Protein AF-A0A976CT22-F1 (afdb_monomer)

pLDDT: mean 77.93, std 10.49, range [54.28, 94.19]

Sequence (59 aa):
IPKEIRKSMNLQPGQRLQLKEVDGKIEISPILTPDQFLGYLKKRANVPFVREKTDRPLP

Mean predicted aligned error: 11.07 Å

Radius of gyration: 17.01 Å; Cα contacts (8 Å, |Δi|>4): 31; chains: 1; bounding box: 39×30×50 Å

Secondary structure (DSSP, 8-state):
--HHHHHHTTPPTT--EEEEEETTEEEEEE---HHHHHHHHHHHS-------SSPPPP-

Structure (mmCIF, N/CA/C/O backbone):
data_AF-A0A976CT22-F1
#
_entry.id   AF-A0A976CT22-F1
#
loop_
_atom_site.group_PDB
_atom_site.id
_atom_site.type_symbol
_atom_site.label_atom_id
_atom_site.label_alt_id
_atom_site.label_comp_id
_atom_site.label_asym_id
_atom_site.label_entity_id
_atom_site.label_seq_id
_atom_site.pdbx_PDB_ins_code
_atom_site.Cartn_x
_atom_site.Cartn_y
_atom_site.Cartn_z
_atom_site.occupancy
_atom_site.B_iso_or_equiv
_atom_site.auth_seq_id
_atom_site.auth_comp_id
_atom_site.auth_asym_id
_atom_site.auth_atom_id
_atom_site.pdbx_PDB_model_num
ATOM 1 N N . ILE A 1 1 ? -7.272 4.936 9.717 1.00 77.88 1 ILE A N 1
ATOM 2 C CA . ILE A 1 1 ? -6.627 3.659 9.310 1.00 77.88 1 ILE A CA 1
ATOM 3 C C . ILE A 1 1 ? -5.837 3.090 10.495 1.00 77.88 1 ILE A C 1
ATOM 5 O O . ILE A 1 1 ? -4.931 3.777 10.976 1.00 77.88 1 ILE A O 1
ATOM 9 N N . PRO A 1 2 ? -6.180 1.886 10.991 1.00 86.69 2 PRO A N 1
ATOM 10 C CA . PRO A 1 2 ? -5.442 1.186 12.047 1.00 86.69 2 PRO A CA 1
ATOM 11 C C . PRO A 1 2 ? -3.925 1.143 11.802 1.00 86.69 2 PRO A C 1
ATOM 13 O O . PRO A 1 2 ? -3.465 1.147 10.657 1.00 86.69 2 PRO A O 1
ATOM 16 N N . LYS A 1 3 ? -3.125 1.126 12.878 1.00 84.75 3 LYS A N 1
ATOM 17 C CA . LYS A 1 3 ? -1.648 1.133 12.785 1.00 84.75 3 LYS A CA 1
ATOM 18 C C . LYS A 1 3 ? -1.115 -0.061 11.987 1.00 84.75 3 LYS A C 1
ATOM 20 O O . LYS A 1 3 ? -0.200 0.110 11.189 1.00 84.75 3 LYS A O 1
ATOM 25 N N . GLU A 1 4 ? -1.708 -1.232 12.174 1.00 85.88 4 GLU A N 1
ATOM 26 C CA . GLU A 1 4 ? -1.325 -2.478 11.500 1.00 85.88 4 GLU A CA 1
ATOM 27 C C . GLU A 1 4 ? -1.528 -2.395 9.986 1.00 85.88 4 GLU A C 1
ATOM 29 O O . GLU A 1 4 ? -0.610 -2.683 9.220 1.00 85.88 4 GLU A O 1
ATOM 34 N N . ILE A 1 5 ? -2.684 -1.884 9.549 1.00 81.62 5 ILE A N 1
ATOM 35 C CA . ILE A 1 5 ? -2.986 -1.692 8.126 1.00 81.62 5 ILE A CA 1
ATOM 36 C C . ILE A 1 5 ? -2.001 -0.694 7.505 1.00 81.62 5 ILE A C 1
ATOM 38 O O . ILE A 1 5 ? -1.401 -0.997 6.475 1.00 81.62 5 ILE A O 1
ATOM 42 N N . ARG A 1 6 ? -1.739 0.442 8.174 1.00 84.00 6 ARG A N 1
ATOM 43 C CA . ARG A 1 6 ? -0.741 1.425 7.710 1.00 84.00 6 ARG A CA 1
ATOM 44 C C . ARG A 1 6 ? 0.645 0.811 7.532 1.00 84.00 6 ARG A C 1
ATOM 46 O O . ARG A 1 6 ? 1.265 1.045 6.502 1.00 84.00 6 ARG A O 1
ATOM 53 N N . LYS A 1 7 ? 1.109 0.009 8.497 1.00 82.00 7 LYS A N 1
ATOM 54 C CA . LYS A 1 7 ? 2.407 -0.679 8.415 1.00 82.00 7 LYS A CA 1
ATOM 55 C C . LYS A 1 7 ? 2.437 -1.695 7.279 1.00 82.00 7 LYS A C 1
ATOM 57 O O . LYS A 1 7 ? 3.367 -1.673 6.482 1.00 82.00 7 LYS A O 1
ATOM 62 N N . SER A 1 8 ? 1.411 -2.541 7.171 1.00 77.44 8 SER A N 1
ATOM 63 C CA . SER A 1 8 ? 1.354 -3.574 6.133 1.00 77.44 8 SER A CA 1
ATOM 64 C C . SER A 1 8 ? 1.394 -2.970 4.727 1.00 77.44 8 SER A C 1
ATOM 66 O O . SER A 1 8 ? 2.049 -3.520 3.843 1.00 77.44 8 SER A O 1
ATOM 68 N N . MET A 1 9 ? 0.726 -1.832 4.520 1.00 72.56 9 MET A N 1
ATOM 69 C CA . MET A 1 9 ? 0.637 -1.112 3.246 1.00 72.56 9 MET A CA 1
ATOM 70 C C . MET A 1 9 ? 1.736 -0.054 3.061 1.00 72.56 9 MET A C 1
ATOM 72 O O . MET A 1 9 ? 1.749 0.626 2.039 1.00 72.56 9 MET A O 1
ATOM 76 N N . ASN A 1 10 ? 2.651 0.087 4.028 1.00 77.19 10 ASN A N 1
ATOM 77 C CA . ASN A 1 10 ? 3.709 1.101 4.051 1.00 77.19 10 ASN A CA 1
ATOM 78 C C . ASN A 1 10 ? 3.201 2.545 3.831 1.00 77.19 10 ASN A C 1
ATOM 80 O O . ASN A 1 10 ? 3.848 3.343 3.152 1.00 77.19 10 ASN A O 1
ATOM 84 N N . LEU A 1 11 ? 2.033 2.875 4.391 1.00 82.06 11 LEU A N 1
ATOM 85 C CA . LEU A 1 11 ? 1.408 4.190 4.236 1.00 82.06 11 LEU A CA 1
ATOM 86 C C . LEU A 1 11 ? 2.133 5.244 5.077 1.00 82.06 11 LEU A C 1
ATOM 88 O O . LEU A 1 11 ? 2.220 5.108 6.301 1.00 82.06 11 LEU A O 1
ATOM 92 N N . GLN A 1 12 ? 2.588 6.315 4.430 1.00 83.00 12 GLN A N 1
ATOM 93 C CA . GLN A 1 12 ? 3.246 7.445 5.086 1.00 83.00 12 GLN A CA 1
ATOM 94 C C . GLN A 1 12 ? 2.246 8.568 5.416 1.00 83.00 12 GLN A C 1
ATOM 96 O O . GLN A 1 12 ? 1.284 8.780 4.671 1.00 83.00 12 GLN A O 1
ATOM 101 N N . PRO A 1 13 ? 2.433 9.314 6.521 1.00 83.44 13 PRO A N 1
ATOM 102 C CA . PRO A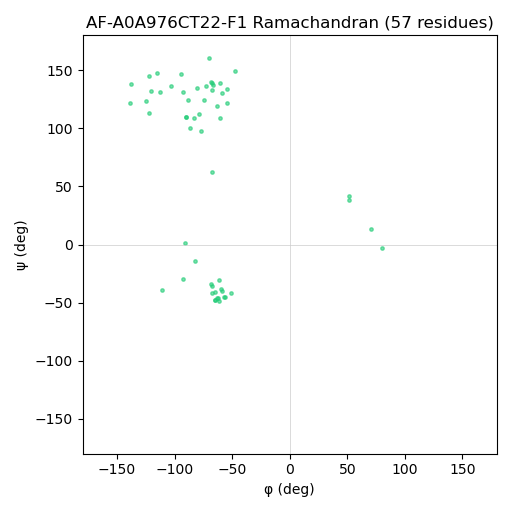 1 13 ? 1.660 10.527 6.777 1.00 83.44 13 PRO A CA 1
ATOM 103 C C . PRO A 1 13 ? 1.765 11.511 5.600 1.00 83.44 13 PRO A C 1
ATOM 105 O O . PRO A 1 13 ? 2.851 11.736 5.078 1.00 83.44 13 PRO A O 1
ATOM 108 N N . GLY A 1 14 ? 0.636 12.079 5.164 1.00 86.38 14 GLY A N 1
ATOM 109 C CA . GLY A 1 14 ? 0.584 12.992 4.013 1.00 86.38 14 GLY A CA 1
ATOM 110 C C . GLY A 1 14 ? 0.578 12.311 2.636 1.00 86.38 14 GLY A C 1
ATOM 111 O O . GLY A 1 14 ? 0.447 12.993 1.622 1.00 86.38 14 GLY A O 1
ATOM 112 N N . GLN A 1 15 ? 0.672 10.978 2.574 1.00 85.00 15 GLN A N 1
ATOM 113 C CA . GLN A 1 15 ? 0.580 10.238 1.317 1.00 85.00 15 GLN A CA 1
ATOM 114 C C . GLN A 1 15 ? -0.821 10.348 0.704 1.00 85.00 15 GLN A C 1
ATOM 116 O O . GLN A 1 15 ? -1.835 10.215 1.393 1.00 85.00 15 GLN A O 1
ATOM 121 N N . ARG A 1 16 ? -0.876 10.553 -0.617 1.00 88.25 16 ARG A N 1
ATOM 122 C CA . ARG A 1 16 ? -2.135 10.604 -1.364 1.00 88.25 16 ARG A CA 1
ATOM 123 C C . ARG A 1 16 ? -2.752 9.211 -1.499 1.00 88.25 16 ARG A C 1
ATOM 125 O O . ARG A 1 16 ? -2.064 8.239 -1.812 1.00 88.25 16 ARG A O 1
ATOM 132 N N . LEU A 1 17 ? -4.062 9.141 -1.295 1.00 89.00 17 LEU A N 1
ATOM 133 C CA . LEU A 1 17 ? -4.862 7.926 -1.397 1.00 89.00 17 LEU A CA 1
ATOM 134 C C . LEU A 1 17 ? -5.969 8.139 -2.428 1.00 89.00 17 LEU A C 1
ATOM 136 O O . LEU A 1 17 ? -6.528 9.230 -2.530 1.00 89.00 17 LEU A O 1
ATOM 140 N N . GLN A 1 18 ? -6.293 7.083 -3.158 1.00 89.25 18 GLN A N 1
ATOM 141 C CA . GLN A 1 18 ? -7.505 6.966 -3.943 1.00 89.25 18 GLN A CA 1
ATOM 142 C C . GLN A 1 18 ? -8.573 6.291 -3.083 1.00 89.25 18 GLN A C 1
ATOM 144 O O . GLN A 1 18 ? -8.314 5.268 -2.446 1.00 89.25 18 GLN A O 1
ATOM 149 N N . LEU A 1 19 ? -9.761 6.888 -3.063 1.00 89.94 19 LEU A N 1
ATOM 150 C CA . LEU A 1 19 ? -10.944 6.348 -2.408 1.00 89.94 19 LEU A CA 1
ATOM 151 C C . LEU A 1 19 ? -11.951 5.983 -3.493 1.00 89.94 19 LEU A C 1
ATOM 153 O O . LEU A 1 19 ? -12.207 6.794 -4.385 1.00 89.94 19 LEU A O 1
ATOM 157 N N . LYS A 1 20 ? -12.506 4.778 -3.422 1.00 93.00 20 LYS A N 1
ATOM 158 C CA . LYS A 1 20 ? -13.541 4.318 -4.347 1.00 93.00 20 LYS A CA 1
ATOM 159 C C . LYS A 1 20 ? -14.611 3.566 -3.575 1.00 93.00 20 LYS A C 1
ATOM 161 O O . LYS A 1 20 ? -14.289 2.777 -2.696 1.00 93.00 20 LYS A O 1
ATOM 166 N N . GLU A 1 21 ? -15.871 3.806 -3.904 1.00 94.19 21 GLU A N 1
ATOM 167 C CA . GLU A 1 21 ? -16.963 2.969 -3.419 1.00 94.19 21 GLU A CA 1
ATOM 168 C C . GLU A 1 21 ? -17.172 1.806 -4.396 1.00 94.19 21 GLU A C 1
ATOM 170 O O . GLU A 1 21 ? -17.333 2.020 -5.600 1.00 94.19 21 GLU A O 1
ATOM 175 N N . VAL A 1 22 ? -17.107 0.578 -3.887 1.00 92.38 22 VAL A N 1
ATOM 176 C CA . VAL A 1 22 ? -17.304 -0.664 -4.644 1.00 92.38 22 VAL A CA 1
ATOM 177 C C . VAL A 1 22 ? -18.129 -1.608 -3.777 1.00 92.38 2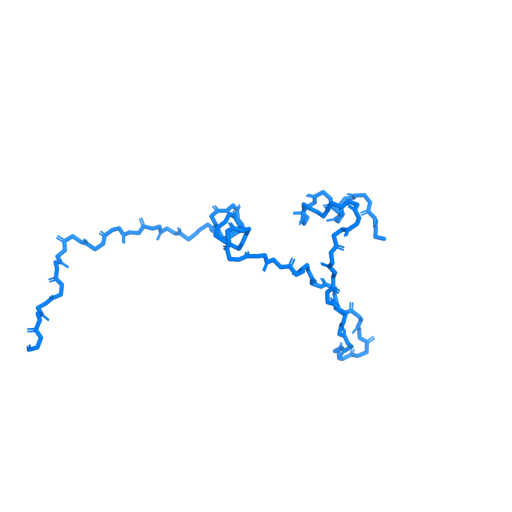2 VAL A C 1
ATOM 179 O O . VAL A 1 22 ? -17.741 -1.908 -2.650 1.00 92.38 22 VAL A O 1
ATOM 182 N N . ASP A 1 23 ? -19.285 -2.046 -4.277 1.00 90.31 23 ASP A N 1
ATOM 183 C CA . ASP A 1 23 ? -20.186 -2.992 -3.600 1.00 90.31 23 ASP A CA 1
ATOM 184 C C . ASP A 1 23 ? -20.543 -2.596 -2.152 1.00 90.31 23 ASP A C 1
ATOM 186 O O . ASP A 1 23 ? -20.532 -3.419 -1.233 1.00 90.31 23 ASP A O 1
ATOM 190 N N . GLY A 1 24 ? -20.807 -1.302 -1.928 1.00 93.38 24 GLY A N 1
ATOM 191 C CA . GLY A 1 24 ? -21.126 -0.748 -0.605 1.00 93.38 24 GLY A CA 1
ATOM 192 C C . GLY A 1 24 ? -19.940 -0.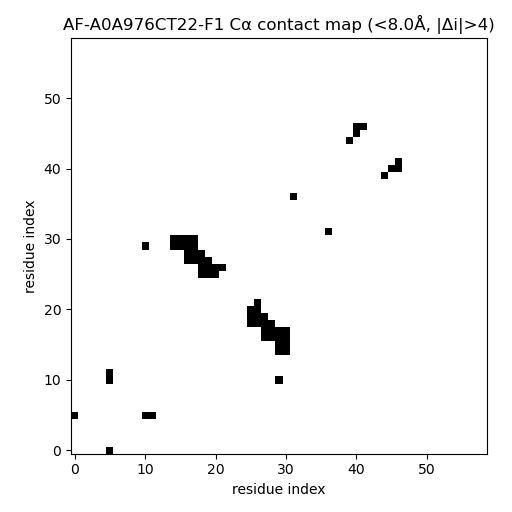704 0.366 1.00 93.38 24 GLY A C 1
ATOM 193 O O . GLY A 1 24 ? -20.125 -0.507 1.568 1.00 93.38 24 GLY A O 1
ATOM 194 N N . LYS A 1 25 ? -18.713 -0.904 -0.129 1.00 90.75 25 LYS A N 1
ATOM 195 C CA . LYS A 1 25 ? -17.465 -0.809 0.635 1.00 90.75 25 LYS A CA 1
ATOM 196 C C . LYS A 1 25 ? -16.618 0.343 0.119 1.00 90.75 25 LYS A C 1
ATOM 198 O O . LYS A 1 25 ? -16.590 0.631 -1.073 1.00 90.75 25 LYS A O 1
ATOM 203 N N . ILE A 1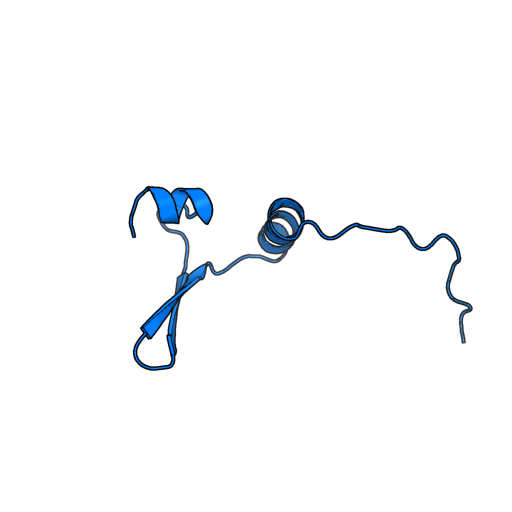 26 ? -15.871 0.964 1.026 1.00 89.25 26 ILE A N 1
ATOM 204 C CA . ILE A 1 26 ? -14.860 1.957 0.665 1.00 89.25 26 ILE A CA 1
ATOM 205 C C . ILE A 1 26 ? -13.534 1.228 0.456 1.00 89.25 26 ILE A C 1
ATOM 207 O O . ILE A 1 26 ? -12.909 0.757 1.410 1.00 89.25 26 ILE A O 1
ATOM 211 N N . GLU A 1 27 ? -13.093 1.157 -0.793 1.00 88.94 27 GLU A N 1
ATOM 212 C CA . GLU A 1 27 ? -11.740 0.764 -1.149 1.00 88.94 27 GLU A CA 1
ATOM 213 C C . GLU A 1 27 ? -10.786 1.947 -0.988 1.00 88.94 27 GLU A C 1
ATOM 215 O O . GLU A 1 27 ? -11.063 3.074 -1.410 1.00 88.94 27 GLU A O 1
ATOM 220 N N . ILE A 1 28 ? -9.640 1.674 -0.365 1.00 86.25 28 ILE A N 1
ATOM 221 C CA . ILE A 1 28 ? -8.583 2.652 -0.124 1.00 86.25 28 ILE A CA 1
ATOM 222 C C . ILE A 1 28 ? -7.305 2.128 -0.771 1.00 86.25 28 ILE A C 1
ATOM 224 O O . ILE A 1 28 ? -6.729 1.139 -0.310 1.00 86.25 28 ILE A O 1
ATOM 228 N N . SER A 1 29 ? -6.828 2.816 -1.803 1.00 85.50 29 SER A N 1
ATOM 229 C CA . SER A 1 29 ? -5.610 2.445 -2.528 1.00 85.50 29 SER A CA 1
ATOM 230 C C . SER A 1 29 ? -4.584 3.577 -2.463 1.00 85.50 29 SER A C 1
ATOM 232 O O . SER A 1 29 ? -4.934 4.731 -2.698 1.00 85.50 29 SER A O 1
ATOM 234 N N . PRO A 1 30 ? -3.308 3.311 -2.138 1.00 85.00 30 PRO A N 1
ATOM 235 C CA . PRO A 1 30 ? -2.282 4.340 -2.212 1.00 85.00 30 PRO A CA 1
ATOM 236 C C . PRO A 1 30 ? -2.030 4.741 -3.664 1.00 85.00 30 PRO A C 1
ATOM 238 O O . PRO A 1 30 ? -1.933 3.884 -4.540 1.00 85.00 30 PRO A O 1
ATOM 241 N N . ILE A 1 31 ? -1.866 6.041 -3.908 1.00 85.88 31 ILE A N 1
ATOM 242 C CA . ILE A 1 31 ? -1.362 6.520 -5.196 1.00 85.88 31 ILE A CA 1
ATOM 243 C C . ILE A 1 31 ? 0.153 6.326 -5.169 1.00 85.88 31 ILE A C 1
ATOM 245 O O . ILE A 1 31 ? 0.853 6.953 -4.371 1.00 85.88 31 ILE A O 1
ATOM 249 N N . LEU A 1 32 ? 0.635 5.406 -6.000 1.00 81.56 32 LEU A N 1
ATOM 250 C CA . LEU A 1 32 ? 2.045 5.045 -6.092 1.00 81.56 32 LEU A CA 1
ATOM 251 C C . LEU A 1 32 ? 2.659 5.692 -7.333 1.00 81.56 32 LEU A C 1
ATOM 253 O O . LEU A 1 32 ? 2.068 5.657 -8.412 1.00 81.56 32 LEU A O 1
ATOM 257 N N . THR A 1 33 ? 3.860 6.251 -7.195 1.00 81.06 33 THR A N 1
ATOM 258 C CA . THR A 1 33 ? 4.688 6.578 -8.364 1.00 81.06 33 THR A CA 1
ATOM 259 C C . THR A 1 33 ? 5.196 5.288 -9.024 1.00 81.06 33 THR A C 1
ATOM 261 O O . THR A 1 33 ? 5.242 4.246 -8.360 1.00 81.06 33 THR A O 1
ATOM 264 N N . PRO A 1 34 ? 5.622 5.317 -10.301 1.00 78.88 34 PRO A N 1
ATOM 265 C CA . PRO A 1 34 ? 6.203 4.144 -10.959 1.00 78.88 34 PRO A CA 1
ATOM 266 C C . PRO A 1 34 ? 7.333 3.478 -10.151 1.00 78.88 34 PRO A C 1
ATOM 268 O O . PRO A 1 34 ? 7.342 2.256 -9.995 1.00 78.88 34 PRO A O 1
ATOM 271 N N . ASP A 1 35 ? 8.220 4.268 -9.537 1.00 77.06 35 ASP A N 1
ATOM 272 C CA . ASP A 1 35 ? 9.320 3.759 -8.700 1.00 77.06 35 ASP A CA 1
ATOM 273 C C . ASP A 1 35 ? 8.823 3.040 -7.438 1.00 77.06 35 ASP A C 1
ATOM 275 O O . ASP A 1 35 ? 9.323 1.978 -7.052 1.00 77.06 35 ASP A O 1
ATOM 279 N N . GLN A 1 36 ? 7.791 3.594 -6.797 1.00 73.94 36 GLN A N 1
ATOM 280 C CA . GLN A 1 36 ? 7.158 2.986 -5.628 1.00 73.94 36 GLN A CA 1
ATOM 281 C C . GLN A 1 36 ? 6.402 1.708 -6.001 1.00 73.94 36 GLN A C 1
ATOM 283 O O . GLN A 1 36 ? 6.389 0.752 -5.223 1.00 73.94 36 GLN A O 1
ATOM 288 N N . PHE A 1 37 ? 5.814 1.669 -7.197 1.00 75.19 37 PHE A N 1
ATOM 289 C CA . PHE A 1 37 ? 5.117 0.502 -7.724 1.00 75.19 37 PHE A CA 1
ATOM 290 C C . PHE A 1 37 ? 6.081 -0.660 -8.004 1.00 75.19 37 PHE A C 1
ATOM 292 O O . PHE A 1 37 ? 5.813 -1.794 -7.607 1.00 75.19 37 PHE A O 1
ATOM 299 N N . LEU A 1 38 ? 7.256 -0.377 -8.577 1.00 67.94 38 LEU A N 1
ATOM 300 C CA . LEU A 1 38 ? 8.345 -1.348 -8.745 1.00 67.94 38 LEU A CA 1
ATOM 301 C C . LEU A 1 38 ? 8.773 -1.973 -7.408 1.00 67.94 38 LEU A C 1
ATOM 303 O O . LEU A 1 38 ? 8.924 -3.193 -7.306 1.00 67.94 38 LEU A O 1
ATOM 307 N N . GLY A 1 39 ? 8.934 -1.153 -6.365 1.00 64.94 39 GLY A N 1
ATOM 308 C CA . GLY A 1 39 ? 9.247 -1.627 -5.015 1.00 64.94 39 GLY A CA 1
ATOM 309 C C . GLY A 1 39 ? 8.108 -2.426 -4.370 1.00 64.94 39 GLY A C 1
ATOM 310 O O . GLY A 1 39 ? 8.366 -3.401 -3.663 1.00 64.94 39 GLY A O 1
ATOM 311 N N . TYR A 1 40 ? 6.857 -2.042 -4.633 1.00 67.06 40 TYR A N 1
ATOM 312 C CA . TYR A 1 40 ? 5.659 -2.731 -4.152 1.00 67.06 40 TYR A CA 1
ATOM 313 C C . TYR A 1 40 ? 5.537 -4.140 -4.746 1.00 67.06 40 TYR A C 1
ATOM 315 O O . TYR A 1 40 ? 5.357 -5.104 -3.999 1.00 67.06 40 TYR A O 1
ATOM 323 N N . LEU A 1 41 ? 5.716 -4.275 -6.065 1.00 62.50 41 LEU A N 1
ATOM 324 C CA . LEU A 1 41 ? 5.679 -5.566 -6.752 1.00 62.50 41 LEU A CA 1
ATOM 325 C C . LEU A 1 41 ? 6.773 -6.499 -6.238 1.00 62.50 41 LEU A C 1
ATOM 327 O O . LEU A 1 41 ? 6.456 -7.607 -5.833 1.00 62.50 41 LEU A O 1
ATOM 331 N N . LYS A 1 42 ? 8.024 -6.034 -6.141 1.00 61.41 42 LYS A N 1
ATOM 332 C CA . LYS A 1 42 ? 9.143 -6.863 -5.655 1.00 61.41 42 LYS A CA 1
ATOM 333 C C . LYS A 1 42 ? 8.966 -7.366 -4.218 1.00 61.41 42 LYS A C 1
ATOM 335 O O . LYS A 1 42 ? 9.507 -8.411 -3.879 1.00 61.41 42 LYS A O 1
ATOM 340 N N . LYS A 1 43 ? 8.272 -6.609 -3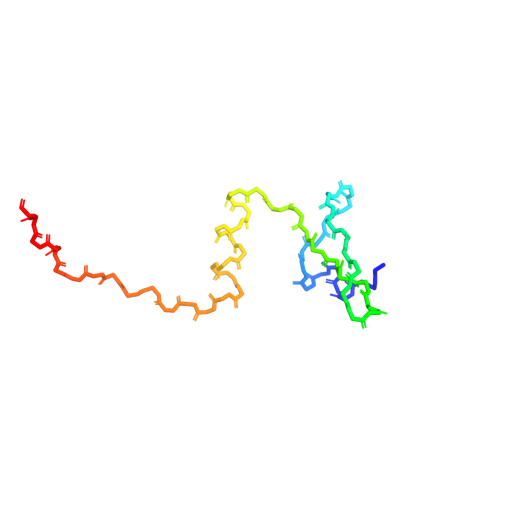.359 1.00 58.84 43 LYS A N 1
ATOM 341 C CA . LYS A 1 43 ? 8.125 -6.939 -1.929 1.00 58.84 43 LYS A CA 1
ATOM 342 C C . LYS A 1 43 ? 6.873 -7.746 -1.595 1.00 58.84 43 LYS A C 1
ATOM 344 O O . LYS A 1 43 ? 6.888 -8.465 -0.603 1.00 58.84 43 LYS A O 1
ATOM 349 N N . ARG A 1 44 ? 5.782 -7.59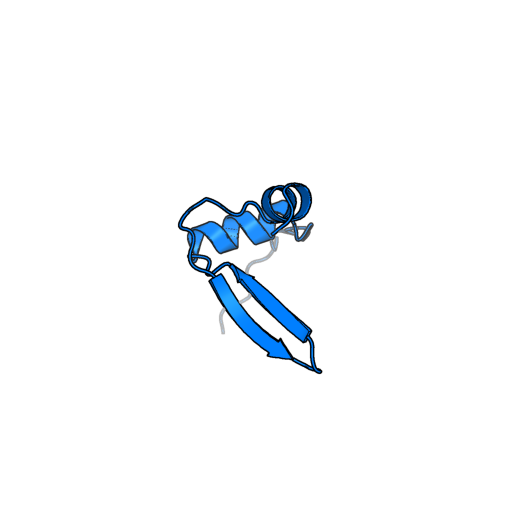3 -2.352 1.00 54.28 44 ARG A N 1
ATOM 350 C CA . ARG A 1 44 ? 4.500 -8.264 -2.057 1.00 54.28 44 ARG A CA 1
ATOM 351 C C . ARG A 1 44 ? 4.131 -9.342 -3.051 1.00 54.28 44 ARG A C 1
ATOM 353 O O . ARG A 1 44 ? 3.586 -10.367 -2.656 1.00 54.28 44 ARG A O 1
ATOM 360 N N . ALA A 1 45 ? 4.385 -9.103 -4.327 1.00 57.75 45 ALA A N 1
ATOM 361 C CA . ALA A 1 45 ? 4.166 -10.108 -5.335 1.00 57.75 45 ALA A CA 1
ATOM 362 C C . ALA A 1 45 ? 5.468 -10.910 -5.364 1.00 57.75 45 ALA A C 1
ATOM 364 O O . ALA A 1 45 ? 6.476 -10.449 -5.890 1.00 57.75 45 ALA A O 1
ATOM 365 N N . ASN A 1 46 ? 5.488 -12.073 -4.712 1.00 55.00 46 ASN A N 1
ATOM 366 C CA . ASN A 1 46 ? 6.596 -13.021 -4.807 1.00 55.00 46 ASN A CA 1
ATOM 367 C C . ASN A 1 46 ? 6.632 -13.591 -6.237 1.00 55.00 46 ASN A C 1
ATOM 369 O O . ASN A 1 46 ? 6.335 -14.759 -6.459 1.00 55.00 46 ASN A O 1
ATOM 373 N N . VAL A 1 47 ? 6.854 -12.720 -7.221 1.00 59.91 47 VAL A N 1
ATOM 374 C CA . VAL A 1 47 ? 6.846 -13.034 -8.639 1.00 59.91 47 VAL A CA 1
ATOM 375 C C . VAL A 1 47 ? 8.228 -13.589 -8.921 1.00 59.91 47 VAL A C 1
ATOM 377 O O . VAL A 1 47 ? 9.198 -12.825 -8.868 1.00 59.91 47 VAL A O 1
ATOM 380 N N . PRO A 1 48 ? 8.355 -14.899 -9.177 1.00 62.91 48 PRO A N 1
ATOM 381 C CA . PRO A 1 48 ? 9.629 -15.461 -9.568 1.00 62.91 48 PRO A CA 1
ATOM 382 C C . PRO A 1 48 ? 10.052 -14.787 -10.873 1.00 62.91 48 PRO A C 1
ATOM 384 O O . PRO A 1 48 ? 9.453 -14.990 -11.927 1.00 62.91 48 PRO A O 1
ATOM 387 N N . PHE A 1 49 ? 11.071 -13.935 -10.793 1.00 67.69 49 PHE A N 1
ATOM 388 C CA . PHE A 1 49 ? 11.681 -13.355 -11.976 1.00 67.69 49 PHE A CA 1
ATOM 389 C C . PHE A 1 49 ? 12.590 -14.411 -12.603 1.00 67.69 49 PHE A C 1
ATOM 391 O O . PHE A 1 49 ? 13.723 -14.617 -12.164 1.00 67.69 49 PHE A O 1
ATOM 398 N N . VAL A 1 50 ? 12.081 -15.105 -13.618 1.00 73.62 50 VAL A N 1
ATOM 399 C CA . VAL A 1 50 ? 12.890 -15.984 -14.463 1.00 73.62 50 VAL A CA 1
ATOM 400 C C . VAL A 1 50 ? 13.400 -15.144 -15.623 1.00 73.62 50 VAL A C 1
ATOM 402 O O . VAL A 1 50 ? 12.630 -14.719 -16.480 1.00 73.62 50 VAL A O 1
ATOM 405 N N . ARG A 1 51 ? 14.706 -14.872 -15.635 1.00 70.50 51 ARG A N 1
ATOM 406 C CA . ARG A 1 51 ? 15.356 -14.214 -16.771 1.00 70.50 51 ARG A CA 1
ATOM 407 C C . ARG A 1 51 ? 15.224 -15.135 -17.988 1.00 70.50 51 ARG A C 1
ATOM 409 O O . ARG A 1 51 ? 15.701 -16.269 -17.930 1.00 70.50 51 ARG A O 1
ATOM 416 N N . GLU A 1 52 ? 14.569 -14.671 -19.055 1.00 73.81 52 GLU A N 1
ATOM 417 C CA . GLU A 1 52 ? 14.553 -15.381 -20.342 1.00 73.81 52 GLU A CA 1
ATOM 418 C C . GLU A 1 52 ? 16.012 -15.627 -20.764 1.00 73.81 52 GLU A C 1
ATOM 420 O O . GLU A 1 52 ? 16.819 -14.698 -20.808 1.00 73.81 52 GLU A O 1
ATOM 425 N N . L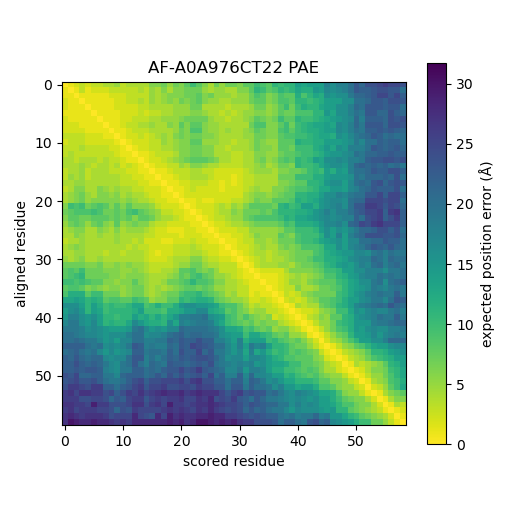YS A 1 53 ? 16.384 -16.900 -20.961 1.00 74.12 53 LYS A N 1
ATOM 426 C CA . LYS A 1 53 ? 17.758 -17.306 -21.320 1.00 74.12 53 LYS A CA 1
ATOM 427 C C . LYS A 1 53 ? 18.041 -17.178 -22.817 1.00 74.12 53 LYS A C 1
ATOM 429 O O . LYS A 1 53 ? 19.194 -17.264 -23.222 1.00 74.12 53 LYS A O 1
ATOM 434 N N . THR A 1 54 ? 16.994 -17.015 -23.612 1.00 75.44 54 THR A N 1
ATOM 435 C CA . THR A 1 54 ? 17.041 -16.970 -25.068 1.00 75.44 54 THR A CA 1
ATOM 436 C C . THR A 1 54 ? 16.383 -15.684 -25.523 1.00 75.44 54 THR A C 1
ATOM 438 O O . THR A 1 54 ? 15.230 -15.423 -25.177 1.00 75.44 54 THR A O 1
ATOM 441 N N . ASP A 1 55 ? 17.122 -14.887 -26.289 1.00 75.25 55 ASP A N 1
ATOM 442 C CA . ASP A 1 55 ? 16.564 -13.715 -26.947 1.00 75.25 55 ASP A CA 1
ATOM 443 C C . ASP A 1 55 ? 15.452 -14.154 -27.902 1.00 75.25 55 ASP A C 1
ATOM 445 O O . ASP A 1 55 ? 15.557 -15.176 -28.589 1.00 75.25 55 ASP A O 1
ATOM 449 N N . ARG A 1 56 ? 14.356 -13.393 -27.928 1.00 73.25 56 ARG A N 1
ATOM 450 C CA . ARG A 1 56 ? 13.286 -13.644 -28.893 1.00 73.25 56 ARG A CA 1
ATOM 451 C C . ARG A 1 56 ? 13.829 -13.333 -30.287 1.00 73.25 56 ARG A C 1
ATOM 453 O O . ARG A 1 56 ? 14.440 -12.274 -30.452 1.00 73.25 56 ARG A O 1
ATOM 460 N N . PRO A 1 57 ? 13.615 -14.209 -31.282 1.00 71.06 57 PRO A N 1
ATOM 461 C CA . PRO A 1 57 ? 13.984 -13.888 -32.649 1.00 71.06 57 PRO A CA 1
ATOM 462 C C . PRO A 1 57 ? 13.242 -12.618 -33.070 1.00 71.06 57 PRO A C 1
ATOM 464 O O . PRO A 1 57 ? 12.036 -12.487 -32.841 1.00 71.06 57 PRO A O 1
ATOM 467 N N . LEU A 1 58 ? 13.991 -11.663 -33.619 1.00 74.19 58 LEU A N 1
ATOM 468 C CA . LEU A 1 58 ? 13.421 -10.447 -34.183 1.00 74.19 58 LEU A CA 1
ATOM 469 C C . LEU A 1 58 ? 12.625 -10.813 -35.451 1.00 74.19 58 LEU A C 1
ATOM 471 O O . LEU A 1 58 ? 13.080 -11.692 -36.189 1.00 74.19 58 LEU A O 1
ATOM 475 N N . PRO A 1 59 ? 11.448 -10.198 -35.674 1.00 67.69 59 PRO A N 1
ATOM 476 C CA . PRO A 1 59 ? 10.677 -10.378 -36.901 1.00 67.69 59 PRO A CA 1
ATOM 477 C C . PRO A 1 59 ? 11.396 -9.814 -38.130 1.00 67.69 59 PRO A C 1
ATOM 479 O O . PRO A 1 59 ? 12.165 -8.835 -37.976 1.00 67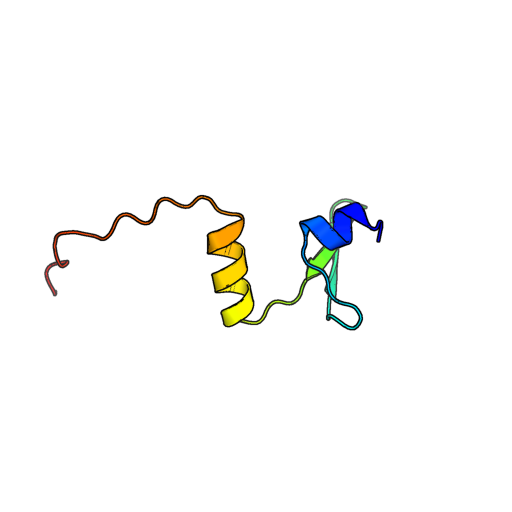.69 59 PRO A O 1
#

Foldseek 3Di:
DDPVVCVVLVPDPPFDWDWDQDPNDTDIGTDDDPVRVVVVCVPPVVDPDDDDPDDDDDD

Solvent-accessible surface area (backbone atoms only — not comparable to full-atom values): 4074 Å² total; per-residue (Å²): 131,58,70,66,60,34,59,77,69,68,62,56,91,89,61,59,66,46,76,44,83,55,96,95,37,83,47,79,42,75,67,64,54,74,72,54,43,56,5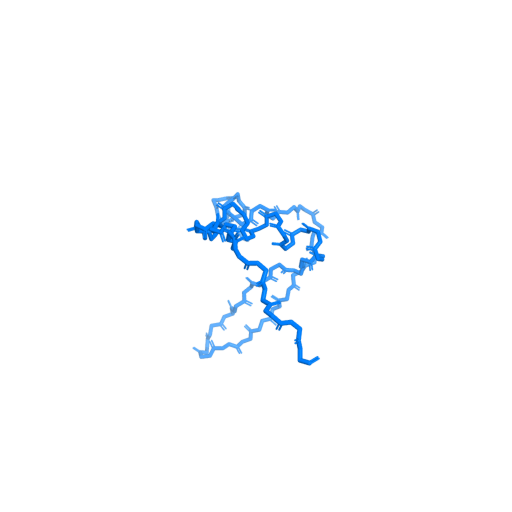3,47,42,70,74,70,47,88,65,83,82,74,76,78,90,63,83,77,82,79,132

Nearest PDB structures (foldseek):
  2mru-assembly1_B  TM=7.823E-01  e=2.939E-02  Escherichia coli K-12
  2mrn-assembly1_B  TM=8.176E-01  e=5.082E-02  Escherichia coli K-12
  2mru-assembly1_A  TM=8.534E-01  e=7.665E-02  Escherichia coli K-12
  1ub4-assembly1_C-2  TM=5.237E-01  e=8.208E-02  Escherichia coli
  5l6m-assembly2_L-2  TM=4.517E-01  e=8.066E+00  Caulobacter vibrioides CB15